Protein AF-A0A1H1M340-F1 (afdb_monomer_lite)

pLDDT: mean 83.05, std 17.05, range [38.97, 98.56]

Structure (mmCIF, N/CA/C/O backbone):
data_AF-A0A1H1M340-F1
#
_entry.id   AF-A0A1H1M340-F1
#
loop_
_atom_site.group_PDB
_atom_site.id
_atom_site.type_symbol
_atom_site.label_atom_id
_atom_site.label_alt_id
_atom_site.label_comp_id
_atom_site.label_asym_id
_atom_site.label_entity_id
_atom_site.label_seq_id
_atom_site.pdbx_PDB_ins_code
_atom_site.Cartn_x
_atom_site.Cartn_y
_atom_site.Cartn_z
_atom_site.occupancy
_atom_site.B_iso_or_equiv
_atom_site.auth_seq_id
_atom_site.auth_comp_id
_atom_site.auth_asym_id
_atom_site.auth_atom_id
_atom_site.pdbx_PDB_model_num
ATOM 1 N N . MET A 1 1 ? 19.428 -24.714 -10.024 1.00 66.06 1 MET A N 1
ATOM 2 C CA . MET A 1 1 ? 18.356 -23.937 -9.367 1.00 66.06 1 MET A CA 1
ATOM 3 C C . MET A 1 1 ? 17.793 -22.990 -10.412 1.00 66.06 1 MET A C 1
ATOM 5 O O . MET A 1 1 ? 18.520 -22.112 -10.850 1.00 66.06 1 MET A O 1
ATOM 9 N N . LEU A 1 2 ? 16.583 -23.241 -10.912 1.00 66.50 2 LEU A N 1
ATOM 10 C CA . LEU A 1 2 ? 15.949 -22.388 -11.923 1.00 66.50 2 LEU A CA 1
ATOM 11 C C . LEU A 1 2 ? 15.341 -21.182 -11.193 1.00 66.50 2 LEU A C 1
ATOM 13 O O . LEU A 1 2 ? 14.392 -21.359 -10.433 1.00 66.50 2 LEU A O 1
ATOM 17 N N . HIS A 1 3 ? 15.919 -19.990 -11.364 1.00 76.56 3 HIS A N 1
ATOM 18 C CA . HIS A 1 3 ? 15.272 -18.746 -10.938 1.00 76.56 3 HIS A CA 1
ATOM 19 C C . HIS A 1 3 ? 14.002 -18.569 -11.771 1.00 76.56 3 HIS A C 1
ATOM 21 O O . HIS A 1 3 ? 14.055 -18.660 -12.998 1.00 76.56 3 HIS A O 1
ATOM 27 N N . ASN A 1 4 ? 12.864 -18.373 -11.107 1.00 82.62 4 ASN A N 1
ATOM 28 C CA . ASN A 1 4 ? 11.592 -18.131 -11.773 1.00 82.62 4 ASN A CA 1
ATOM 29 C C . ASN A 1 4 ? 11.308 -16.619 -11.737 1.00 82.62 4 ASN A C 1
ATOM 31 O O . ASN A 1 4 ? 10.812 -16.130 -10.719 1.00 82.62 4 ASN A O 1
ATOM 35 N N . PRO A 1 5 ? 11.623 -15.872 -12.812 1.00 81.88 5 PRO A N 1
ATOM 36 C CA . PRO A 1 5 ? 11.568 -14.406 -12.818 1.00 81.88 5 PRO A CA 1
ATOM 37 C C . PRO A 1 5 ? 10.155 -13.864 -12.566 1.00 81.88 5 PRO A C 1
ATOM 39 O O . PRO A 1 5 ? 9.980 -12.745 -12.092 1.00 81.88 5 PRO A O 1
ATOM 42 N N . SER A 1 6 ? 9.121 -14.669 -12.822 1.00 85.81 6 SER A N 1
ATOM 43 C CA . SER A 1 6 ? 7.737 -14.294 -12.536 1.00 85.81 6 SER A CA 1
ATOM 44 C C . SER A 1 6 ? 7.445 -14.173 -11.037 1.00 85.81 6 SER A C 1
ATOM 46 O O . SER A 1 6 ? 6.620 -13.350 -10.655 1.00 85.81 6 SER A O 1
ATOM 48 N N . ILE A 1 7 ? 8.108 -14.963 -10.184 1.00 88.12 7 ILE A N 1
ATOM 49 C CA . ILE A 1 7 ? 7.887 -14.926 -8.727 1.00 88.12 7 ILE A CA 1
ATOM 50 C C . ILE A 1 7 ? 8.524 -13.667 -8.127 1.00 88.12 7 ILE A C 1
ATOM 52 O O . ILE A 1 7 ? 7.926 -13.014 -7.273 1.00 88.12 7 ILE A O 1
ATOM 56 N N . GLU A 1 8 ? 9.710 -13.295 -8.603 1.00 88.50 8 GLU A N 1
ATOM 57 C CA . GLU A 1 8 ? 10.427 -12.104 -8.136 1.00 88.50 8 GLU A CA 1
ATOM 58 C C . GLU A 1 8 ? 9.687 -10.822 -8.512 1.00 88.50 8 GLU A C 1
ATOM 60 O O . GLU A 1 8 ? 9.469 -9.965 -7.653 1.00 88.50 8 GLU A O 1
ATOM 65 N N . LEU A 1 9 ? 9.189 -10.745 -9.751 1.00 90.19 9 LEU A N 1
ATOM 66 C CA . LEU A 1 9 ? 8.363 -9.631 -10.206 1.00 90.19 9 LEU A CA 1
ATOM 67 C C . LEU A 1 9 ? 7.084 -9.489 -9.367 1.00 90.19 9 LEU A C 1
ATOM 69 O O . LEU A 1 9 ? 6.735 -8.384 -8.957 1.00 90.19 9 LEU A O 1
ATOM 73 N N . GLN A 1 10 ? 6.402 -10.602 -9.067 1.00 90.69 10 GLN A N 1
ATOM 74 C CA . GLN A 1 10 ? 5.200 -10.595 -8.222 1.00 90.69 10 GLN A CA 1
ATOM 75 C C . GLN A 1 10 ? 5.503 -10.135 -6.794 1.00 90.69 10 GLN A C 1
ATOM 77 O O . GLN A 1 10 ? 4.755 -9.336 -6.232 1.00 90.69 10 GLN A O 1
ATOM 82 N N . SER A 1 11 ? 6.606 -10.606 -6.208 1.00 91.75 11 SER A N 1
ATOM 83 C CA . SER A 1 11 ? 7.030 -10.195 -4.867 1.00 91.75 11 SER A CA 1
ATOM 84 C C . SER A 1 11 ? 7.357 -8.701 -4.812 1.00 91.75 11 SER A C 1
ATOM 86 O O . SER A 1 11 ? 6.936 -8.008 -3.883 1.00 91.75 11 SER A O 1
ATOM 88 N N . ALA A 1 12 ? 8.063 -8.187 -5.821 1.00 91.69 12 ALA A N 1
ATOM 89 C CA . ALA A 1 12 ? 8.417 -6.776 -5.910 1.00 91.69 12 ALA A CA 1
ATOM 90 C C . ALA A 1 12 ? 7.179 -5.888 -6.139 1.00 91.69 12 ALA A C 1
ATOM 92 O O . ALA A 1 12 ? 6.996 -4.894 -5.434 1.00 91.69 12 ALA A O 1
ATOM 93 N N . ALA A 1 13 ? 6.261 -6.294 -7.023 1.00 92.38 13 ALA A N 1
ATOM 94 C CA . ALA A 1 13 ? 4.977 -5.616 -7.219 1.00 92.38 13 ALA A CA 1
ATOM 95 C C . ALA A 1 13 ? 4.122 -5.609 -5.937 1.00 92.38 13 ALA A C 1
ATOM 97 O O . ALA A 1 13 ? 3.514 -4.595 -5.591 1.00 92.38 13 ALA A O 1
ATOM 98 N N . ALA A 1 14 ? 4.133 -6.704 -5.168 1.00 94.56 14 ALA A N 1
ATOM 99 C CA . ALA A 1 14 ? 3.484 -6.765 -3.859 1.00 94.56 14 ALA A CA 1
ATOM 100 C C . ALA A 1 14 ? 4.156 -5.855 -2.812 1.00 94.56 14 ALA A C 1
ATOM 102 O O . ALA A 1 14 ? 3.507 -5.445 -1.847 1.00 94.56 14 ALA A O 1
ATOM 103 N N . GLY A 1 15 ? 5.447 -5.550 -2.964 1.00 96.06 15 GLY A N 1
ATOM 104 C CA . GLY A 1 15 ? 6.145 -4.530 -2.181 1.00 96.06 15 GLY A CA 1
ATOM 105 C C . GLY A 1 15 ? 5.607 -3.132 -2.481 1.00 96.06 15 GLY A C 1
ATOM 106 O O . GLY A 1 15 ? 5.159 -2.441 -1.569 1.00 96.06 15 GLY A O 1
ATOM 107 N N . VAL A 1 16 ? 5.537 -2.763 -3.763 1.00 97.50 16 VAL A N 1
ATOM 108 C CA . VAL A 1 16 ? 4.968 -1.476 -4.206 1.00 97.50 16 VAL A CA 1
ATOM 109 C C . VAL A 1 16 ? 3.519 -1.320 -3.735 1.00 97.50 16 VAL A C 1
ATOM 111 O O . VAL A 1 16 ? 3.165 -0.293 -3.160 1.00 97.50 16 VAL A O 1
ATOM 114 N N . ALA A 1 17 ? 2.691 -2.357 -3.888 1.00 96.88 17 ALA A N 1
ATOM 115 C CA . ALA A 1 17 ? 1.299 -2.339 -3.435 1.00 96.88 17 ALA A CA 1
ATOM 116 C C . ALA A 1 17 ? 1.161 -2.087 -1.922 1.00 96.88 17 ALA A C 1
ATOM 118 O O . ALA A 1 17 ? 0.249 -1.382 -1.491 1.00 96.88 17 ALA A O 1
ATOM 119 N N . ARG A 1 18 ? 2.078 -2.630 -1.107 1.00 97.69 18 ARG A N 1
ATOM 120 C CA . ARG A 1 18 ? 2.104 -2.386 0.343 1.00 97.69 18 ARG A CA 1
ATOM 121 C C . ARG A 1 18 ? 2.402 -0.926 0.670 1.00 97.69 18 ARG A C 1
ATOM 123 O O . ARG A 1 18 ? 1.698 -0.356 1.500 1.00 97.69 18 ARG A O 1
ATOM 130 N N . VAL A 1 19 ? 3.381 -0.321 -0.003 1.00 98.19 19 VAL A N 1
ATOM 131 C CA . VAL A 1 19 ? 3.715 1.099 0.189 1.00 98.19 19 VAL A CA 1
ATOM 132 C C . VAL A 1 19 ? 2.548 1.988 -0.249 1.00 98.19 19 VAL A C 1
ATOM 134 O O . VAL A 1 19 ? 2.130 2.859 0.509 1.00 98.19 19 VAL A O 1
ATOM 137 N N . VAL A 1 20 ? 1.943 1.717 -1.412 1.00 98.50 20 VAL A N 1
ATOM 138 C CA . VAL A 1 20 ? 0.750 2.438 -1.898 1.00 98.50 20 VAL A CA 1
ATOM 139 C C . VAL A 1 20 ? -0.383 2.386 -0.872 1.00 98.50 20 VAL A C 1
ATOM 141 O O . VAL A 1 20 ? -0.940 3.426 -0.519 1.00 98.50 20 VAL A O 1
ATOM 144 N N . ARG A 1 21 ? -0.688 1.202 -0.327 1.00 98.12 21 ARG A N 1
ATOM 145 C CA . ARG A 1 21 ? -1.684 1.058 0.742 1.00 98.12 21 ARG A CA 1
ATOM 146 C C . ARG A 1 21 ? -1.347 1.905 1.966 1.00 98.12 21 ARG A C 1
ATOM 148 O O . ARG A 1 21 ? -2.237 2.553 2.508 1.00 98.12 21 ARG A O 1
ATOM 155 N N . GLN A 1 22 ? -0.100 1.873 2.431 1.00 98.31 22 GLN A N 1
ATOM 156 C CA . GLN A 1 22 ? 0.317 2.630 3.611 1.00 98.31 22 GLN A CA 1
ATOM 157 C C . GLN A 1 22 ? 0.172 4.140 3.390 1.00 98.31 22 GLN A C 1
ATOM 159 O O . GLN A 1 22 ? -0.330 4.831 4.271 1.00 98.31 22 GLN A O 1
ATOM 164 N N . ILE A 1 23 ? 0.521 4.638 2.200 1.00 98.56 23 ILE A N 1
ATOM 165 C CA . ILE A 1 23 ? 0.292 6.037 1.812 1.00 98.56 23 ILE A CA 1
ATOM 166 C C . ILE A 1 23 ? -1.205 6.370 1.875 1.00 98.56 23 ILE A C 1
ATOM 168 O O . ILE A 1 23 ? -1.577 7.381 2.467 1.00 98.56 23 ILE A O 1
ATOM 172 N N . CYS A 1 24 ? -2.069 5.520 1.308 1.00 98.50 24 CYS A N 1
ATOM 173 C CA . CYS A 1 24 ? -3.521 5.733 1.330 1.00 98.50 24 CYS A CA 1
ATOM 174 C C . CYS A 1 24 ? -4.070 5.751 2.765 1.00 98.50 24 CYS A C 1
ATOM 176 O O . CYS A 1 24 ? -4.855 6.626 3.110 1.00 98.50 24 CYS A O 1
ATOM 178 N N . LEU A 1 25 ? -3.607 4.839 3.626 1.00 98.00 25 LEU A N 1
ATOM 179 C CA . LEU A 1 25 ? -3.982 4.807 5.042 1.00 98.00 25 LEU A CA 1
ATOM 180 C C . LEU A 1 25 ? -3.576 6.084 5.788 1.00 98.00 25 LEU A C 1
ATOM 182 O O . LEU A 1 25 ? -4.386 6.623 6.535 1.00 98.00 25 LEU A O 1
ATOM 186 N N . LEU A 1 26 ? -2.353 6.581 5.583 1.00 98.31 26 LEU A N 1
ATOM 187 C CA . LEU A 1 26 ? -1.881 7.816 6.220 1.00 98.31 26 LEU A CA 1
ATOM 188 C C . LEU A 1 26 ? -2.702 9.031 5.775 1.00 98.31 26 LEU A C 1
ATOM 190 O O . LEU A 1 26 ? -3.073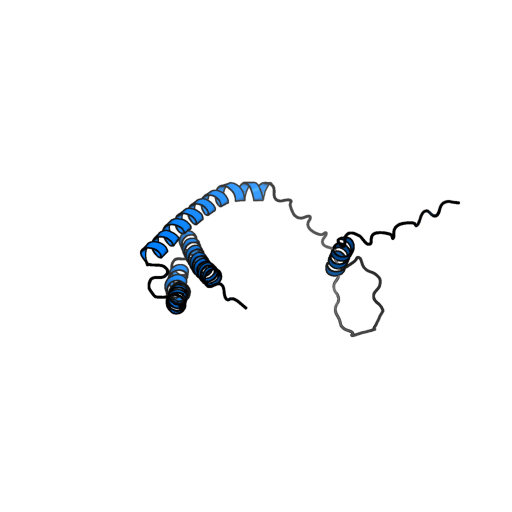 9.859 6.605 1.00 98.31 26 LEU A O 1
ATOM 194 N N . ARG A 1 27 ? -3.044 9.112 4.483 1.00 98.19 27 ARG A N 1
ATOM 195 C CA . ARG A 1 27 ? -3.915 10.171 3.952 1.00 98.19 27 ARG A CA 1
ATOM 196 C C . ARG A 1 27 ? -5.300 10.144 4.592 1.00 98.19 27 ARG A C 1
ATOM 198 O O . ARG A 1 27 ? -5.770 11.187 5.034 1.00 98.19 27 ARG A O 1
ATOM 205 N N . GLU A 1 28 ? -5.909 8.967 4.697 1.00 97.06 28 GLU A N 1
ATOM 206 C CA . GLU A 1 28 ? -7.224 8.789 5.331 1.00 97.06 28 GLU A CA 1
ATOM 207 C C . GLU A 1 28 ? -7.202 9.106 6.836 1.00 97.06 28 GLU A C 1
ATOM 209 O O . GLU A 1 28 ? -8.184 9.591 7.388 1.00 97.06 28 GLU A O 1
ATOM 214 N N . GLN A 1 29 ? -6.062 8.917 7.507 1.00 96.56 29 GLN A N 1
ATOM 215 C CA . GLN A 1 29 ? -5.854 9.326 8.904 1.00 96.56 29 GLN A CA 1
ATOM 216 C C . GLN A 1 29 ? -5.560 10.829 9.069 1.00 96.56 29 GLN A C 1
ATOM 218 O O . GLN A 1 29 ? -5.482 11.320 10.195 1.00 96.56 29 GLN A O 1
ATOM 223 N N . GLY A 1 30 ? -5.390 11.567 7.967 1.00 97.75 30 GLY A N 1
ATOM 224 C CA . GLY A 1 30 ? -5.039 12.987 7.962 1.00 97.75 30 GLY A CA 1
ATOM 225 C C . GLY A 1 30 ? -3.539 13.282 8.078 1.00 97.75 30 GLY A C 1
ATOM 226 O O . GLY A 1 30 ? -3.152 14.452 8.043 1.00 97.75 30 GLY A O 1
ATOM 227 N N . ASP A 1 31 ? -2.674 12.265 8.145 1.00 98.25 31 ASP A N 1
ATOM 228 C CA . ASP A 1 31 ? -1.215 12.428 8.194 1.00 98.25 31 ASP A CA 1
ATOM 229 C C . ASP A 1 31 ? -0.621 12.615 6.787 1.00 98.25 31 ASP A C 1
ATOM 231 O O . ASP A 1 31 ? 0.108 11.790 6.226 1.00 98.25 31 ASP A O 1
ATOM 235 N N . THR A 1 32 ? -0.988 13.742 6.177 1.00 97.75 32 THR A N 1
ATOM 236 C CA . THR A 1 32 ? -0.525 14.129 4.837 1.00 97.75 32 THR A CA 1
ATOM 237 C C . THR A 1 32 ? 0.999 14.324 4.757 1.00 97.75 32 THR A C 1
ATOM 239 O O . THR A 1 32 ? 1.580 13.899 3.754 1.00 97.75 32 THR A O 1
ATOM 242 N N . PRO A 1 33 ? 1.685 14.922 5.759 1.00 98.31 33 PRO A N 1
ATOM 243 C CA . PRO A 1 33 ? 3.140 15.075 5.725 1.00 98.31 33 PRO A CA 1
ATOM 244 C C . PRO A 1 33 ? 3.879 13.735 5.678 1.00 98.31 33 PRO A C 1
ATOM 246 O O . PRO A 1 33 ? 4.772 13.564 4.846 1.00 98.31 33 PRO A O 1
ATOM 249 N N . GLN A 1 34 ? 3.490 12.767 6.516 1.00 98.19 34 GLN A N 1
ATOM 250 C CA . GLN A 1 34 ? 4.125 11.451 6.506 1.00 98.19 34 GLN A CA 1
ATOM 251 C C . GLN A 1 34 ? 3.812 10.690 5.212 1.00 98.19 34 GLN A C 1
ATOM 253 O O . GLN A 1 34 ? 4.696 10.044 4.648 1.00 98.19 34 GLN A O 1
ATOM 258 N N . ALA A 1 35 ? 2.584 10.804 4.694 1.00 98.31 35 ALA A N 1
ATOM 259 C CA . ALA A 1 35 ? 2.212 10.214 3.410 1.00 98.31 35 ALA A CA 1
ATOM 260 C C . ALA A 1 35 ? 3.063 10.757 2.248 1.00 98.31 35 ALA A C 1
ATOM 262 O O . ALA A 1 35 ? 3.506 9.984 1.398 1.00 98.31 35 ALA A O 1
ATOM 263 N N . ALA A 1 36 ? 3.315 12.071 2.220 1.00 98.12 36 ALA A N 1
ATOM 264 C CA . ALA A 1 36 ? 4.172 12.703 1.220 1.00 98.12 36 ALA A CA 1
ATOM 265 C C . ALA A 1 36 ? 5.620 12.209 1.334 1.00 98.12 36 ALA A C 1
ATOM 267 O O . ALA A 1 36 ? 6.199 11.784 0.337 1.00 98.12 36 ALA A O 1
ATOM 268 N N . GLN A 1 37 ? 6.167 12.155 2.553 1.00 98.25 37 GLN A N 1
ATOM 269 C CA . GLN A 1 37 ? 7.511 11.627 2.789 1.00 98.25 37 GLN A CA 1
ATOM 270 C C . GLN A 1 37 ? 7.650 10.172 2.314 1.00 98.25 37 GLN A C 1
ATOM 272 O O . GLN A 1 37 ? 8.649 9.815 1.689 1.00 98.25 37 GLN A O 1
ATOM 277 N N . LEU A 1 38 ? 6.656 9.330 2.597 1.00 98.12 38 LEU A N 1
ATOM 278 C CA . LEU A 1 38 ? 6.650 7.926 2.193 1.00 98.12 38 LEU A CA 1
ATOM 279 C C . LEU A 1 38 ?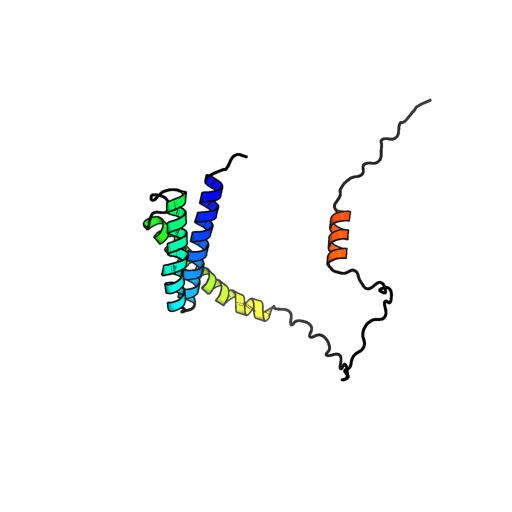 6.573 7.771 0.665 1.00 98.12 38 LEU A C 1
ATOM 281 O O . LEU A 1 38 ? 7.224 6.904 0.084 1.00 98.12 38 LEU A O 1
ATOM 285 N N . GLN A 1 39 ? 5.803 8.639 0.008 1.00 98.00 39 GLN A N 1
ATOM 286 C CA . GLN A 1 39 ? 5.680 8.669 -1.445 1.00 98.00 39 GLN A CA 1
ATOM 287 C C . GLN A 1 39 ? 6.969 9.135 -2.135 1.00 98.00 39 GLN A C 1
ATOM 289 O O . GLN A 1 39 ? 7.370 8.552 -3.140 1.00 98.00 39 GLN A O 1
ATOM 294 N N . GLU A 1 40 ? 7.609 10.183 -1.619 1.00 97.88 40 GLU A N 1
ATOM 295 C CA . GLU A 1 40 ? 8.819 10.766 -2.211 1.00 97.88 40 GLU A CA 1
ATOM 296 C C . GLU A 1 40 ? 10.054 9.880 -2.039 1.00 97.88 40 GLU A C 1
ATOM 298 O O . GLU A 1 40 ? 10.921 9.881 -2.909 1.00 97.88 40 GLU A O 1
ATOM 303 N N . ASN A 1 41 ? 10.125 9.119 -0.943 1.00 97.62 41 ASN A N 1
ATOM 304 C CA . ASN A 1 41 ? 11.269 8.265 -0.636 1.00 97.62 41 ASN A CA 1
ATOM 305 C C . ASN A 1 41 ? 10.970 6.801 -0.979 1.00 97.62 41 ASN A C 1
ATOM 307 O O . ASN A 1 41 ? 11.356 6.315 -2.038 1.00 97.62 41 ASN A O 1
ATOM 311 N N . GLU A 1 42 ? 10.229 6.101 -0.118 1.00 97.69 42 GLU A N 1
ATOM 312 C CA . GLU A 1 42 ? 10.100 4.641 -0.190 1.00 97.69 42 GLU A CA 1
ATOM 313 C C . GLU A 1 42 ? 9.394 4.161 -1.461 1.00 97.69 42 GLU A C 1
ATOM 315 O O . GLU A 1 42 ? 9.824 3.182 -2.072 1.00 97.69 42 GLU A O 1
ATOM 320 N N . LEU A 1 43 ? 8.330 4.846 -1.898 1.00 98.12 43 LEU A N 1
ATOM 321 C CA . LEU A 1 43 ? 7.654 4.464 -3.139 1.00 98.12 43 LEU A CA 1
ATOM 322 C C . LEU A 1 43 ? 8.531 4.740 -4.362 1.00 98.12 43 LEU A C 1
ATOM 324 O O . LEU A 1 43 ? 8.613 3.895 -5.255 1.00 98.12 43 LEU A O 1
ATOM 328 N N . ALA A 1 44 ? 9.176 5.908 -4.408 1.00 97.44 44 ALA A N 1
ATOM 329 C CA . ALA A 1 44 ? 10.068 6.271 -5.502 1.00 97.44 44 ALA A CA 1
ATOM 330 C C . ALA A 1 44 ? 11.237 5.280 -5.616 1.00 97.44 44 ALA A C 1
ATOM 332 O O . ALA A 1 44 ? 11.544 4.819 -6.717 1.00 97.44 44 ALA A O 1
ATOM 333 N N . ASP A 1 45 ? 11.827 4.896 -4.483 1.00 97.62 45 ASP A N 1
ATOM 334 C CA . ASP A 1 45 ? 12.885 3.893 -4.402 1.00 97.62 45 ASP A CA 1
ATOM 335 C C . ASP A 1 45 ? 12.385 2.514 -4.860 1.00 97.62 45 ASP A C 1
ATOM 337 O O . ASP A 1 45 ? 12.988 1.914 -5.748 1.00 97.62 45 ASP A O 1
ATOM 341 N N . ALA A 1 46 ? 11.239 2.042 -4.358 1.00 97.56 46 ALA A N 1
ATOM 342 C CA . ALA A 1 46 ? 10.686 0.740 -4.735 1.00 97.56 46 ALA A CA 1
ATOM 343 C C . ALA A 1 46 ? 10.347 0.645 -6.235 1.00 97.56 46 ALA A C 1
ATOM 345 O O . ALA A 1 46 ? 10.629 -0.370 -6.877 1.00 97.56 46 ALA A O 1
ATOM 346 N N . VAL A 1 47 ? 9.764 1.698 -6.819 1.00 97.75 47 VAL A N 1
ATOM 347 C CA . VAL A 1 47 ? 9.450 1.753 -8.258 1.00 97.75 47 VAL A CA 1
ATOM 348 C C . VAL A 1 47 ? 10.727 1.833 -9.092 1.00 97.75 47 VAL A C 1
ATOM 350 O O . VAL A 1 47 ? 10.834 1.153 -10.117 1.00 97.75 47 VAL A O 1
ATOM 353 N N . ARG A 1 48 ? 11.712 2.633 -8.663 1.00 96.94 48 ARG A N 1
ATOM 354 C CA . ARG A 1 48 ? 13.021 2.706 -9.323 1.00 96.94 48 ARG A CA 1
ATOM 355 C C . ARG A 1 48 ? 13.685 1.335 -9.340 1.00 96.94 48 ARG A C 1
ATOM 357 O O . ARG A 1 48 ? 14.099 0.887 -10.405 1.00 96.94 48 ARG A O 1
ATOM 364 N N . ASP A 1 49 ? 13.757 0.665 -8.199 1.00 95.88 49 ASP A N 1
ATOM 365 C CA . ASP A 1 49 ? 14.438 -0.620 -8.061 1.00 95.88 49 ASP A CA 1
ATOM 366 C C . ASP A 1 49 ? 13.734 -1.712 -8.884 1.00 95.88 49 ASP A C 1
ATOM 368 O O . ASP A 1 49 ? 14.388 -2.492 -9.581 1.00 95.88 49 ASP A O 1
ATOM 372 N N . LEU A 1 50 ? 12.395 -1.704 -8.914 1.00 96.44 50 LEU A N 1
ATOM 373 C CA . LEU A 1 50 ? 11.596 -2.578 -9.776 1.00 96.44 50 LEU A CA 1
ATOM 374 C C . LEU A 1 50 ? 11.937 -2.383 -11.262 1.00 96.44 50 LEU A C 1
ATOM 376 O O . LEU A 1 50 ? 12.167 -3.365 -11.976 1.00 96.44 50 LEU A O 1
ATOM 380 N N . ARG A 1 51 ? 11.993 -1.123 -11.716 1.00 96.31 51 ARG A N 1
ATOM 381 C CA . ARG A 1 51 ? 12.313 -0.754 -13.104 1.00 96.31 51 ARG A CA 1
ATOM 382 C C . ARG A 1 51 ? 13.767 -1.053 -13.466 1.00 96.31 51 ARG A C 1
ATOM 384 O O . ARG A 1 51 ? 14.035 -1.441 -14.600 1.00 96.31 51 ARG A O 1
ATOM 391 N N . LEU A 1 52 ? 14.702 -0.913 -12.526 1.00 95.94 52 LEU A N 1
ATOM 392 C CA . LEU A 1 52 ? 16.102 -1.301 -12.723 1.00 95.94 52 LEU A CA 1
ATOM 393 C C . LEU A 1 52 ? 16.249 -2.818 -12.890 1.00 95.94 52 LEU A C 1
ATOM 395 O O . LEU A 1 52 ? 17.008 -3.260 -13.749 1.00 95.94 52 LEU A O 1
ATOM 399 N N . ALA A 1 53 ? 15.512 -3.607 -12.107 1.00 95.06 53 ALA A N 1
ATOM 400 C CA . ALA A 1 53 ? 15.604 -5.064 -12.137 1.00 95.06 53 ALA A CA 1
ATOM 401 C C . ALA A 1 53 ? 14.896 -5.701 -13.348 1.00 95.06 53 ALA A C 1
ATOM 403 O O . ALA A 1 53 ? 15.397 -6.675 -13.905 1.00 95.06 53 ALA A O 1
ATOM 404 N N . HIS A 1 54 ? 13.749 -5.158 -13.773 1.00 94.62 54 HIS A N 1
ATOM 405 C CA . HIS A 1 54 ? 12.879 -5.808 -14.767 1.00 94.62 54 HIS A CA 1
ATOM 406 C C . HIS A 1 54 ? 12.641 -4.978 -16.041 1.00 94.62 54 HIS A C 1
ATOM 408 O O . HIS A 1 54 ? 12.003 -5.455 -16.980 1.00 94.62 54 HIS A O 1
ATOM 414 N N . GLY A 1 55 ? 13.175 -3.756 -16.101 1.00 94.88 55 GLY A N 1
ATOM 415 C CA . GLY A 1 55 ? 13.090 -2.848 -17.243 1.00 94.88 55 GLY A CA 1
ATOM 416 C C . GLY A 1 55 ? 12.123 -1.672 -17.032 1.00 94.88 55 GLY A C 1
ATOM 417 O O . GLY A 1 55 ? 11.184 -1.753 -16.242 1.00 94.88 55 GLY A O 1
ATOM 418 N N . PRO A 1 56 ? 12.304 -0.563 -17.775 1.00 93.12 56 PRO A N 1
ATOM 419 C CA . PRO A 1 56 ? 11.558 0.681 -17.560 1.00 93.12 56 PRO A CA 1
ATOM 420 C C . PRO A 1 56 ? 10.074 0.595 -17.939 1.00 93.12 56 PRO A C 1
ATOM 422 O O . PRO A 1 56 ? 9.285 1.421 -17.496 1.00 93.12 56 PRO A O 1
ATOM 425 N N . ALA A 1 57 ? 9.695 -0.388 -18.761 1.00 93.69 57 ALA A N 1
ATOM 426 C CA . ALA A 1 57 ? 8.305 -0.633 -19.141 1.00 93.69 57 ALA A CA 1
ATOM 427 C C . ALA A 1 57 ? 7.499 -1.341 -18.038 1.00 93.69 57 ALA A C 1
ATOM 429 O O . ALA A 1 57 ? 6.279 -1.443 -18.146 1.00 93.69 57 ALA A O 1
ATOM 430 N N . VAL A 1 58 ? 8.168 -1.849 -16.997 1.00 93.94 58 VAL A N 1
ATOM 431 C CA . VAL A 1 58 ? 7.508 -2.494 -15.864 1.00 93.94 58 VAL A CA 1
ATOM 432 C C . VAL A 1 58 ? 6.873 -1.433 -14.977 1.00 93.94 58 VAL A C 1
ATOM 434 O O . VAL A 1 58 ? 7.533 -0.478 -14.563 1.00 93.94 58 VAL A O 1
ATOM 437 N N . LEU A 1 59 ? 5.587 -1.639 -14.685 1.00 95.25 59 LEU A N 1
ATOM 438 C CA . LEU A 1 59 ? 4.746 -0.743 -13.901 1.00 95.25 59 LEU A CA 1
ATOM 439 C C . LEU A 1 59 ? 4.730 0.688 -14.481 1.00 95.25 59 LEU A C 1
ATOM 441 O O . LEU A 1 59 ? 5.374 1.597 -13.938 1.00 95.25 59 LEU A O 1
ATOM 445 N N . PRO A 1 60 ? 4.034 0.910 -15.612 1.00 95.81 60 PRO A N 1
ATOM 446 C CA . PRO A 1 60 ? 3.820 2.249 -16.143 1.00 95.81 60 PRO A CA 1
ATOM 447 C C . PRO A 1 60 ? 3.056 3.118 -15.140 1.00 95.81 60 PRO A C 1
ATOM 449 O O . PRO A 1 60 ? 2.294 2.625 -14.308 1.00 95.81 60 PRO A O 1
ATOM 452 N N . ASP A 1 61 ? 3.218 4.435 -15.253 1.00 95.69 61 ASP A N 1
ATOM 453 C CA . ASP A 1 61 ? 2.615 5.386 -14.311 1.00 95.69 61 ASP A CA 1
ATOM 454 C C . ASP A 1 61 ? 1.080 5.276 -14.265 1.00 95.69 61 ASP A C 1
ATOM 456 O O . ASP A 1 61 ? 0.479 5.482 -13.215 1.00 95.69 61 ASP A O 1
ATOM 460 N N . THR A 1 62 ? 0.438 4.883 -15.370 1.00 97.19 62 THR A N 1
ATOM 461 C CA . THR A 1 62 ? -1.008 4.614 -15.431 1.00 97.19 62 THR A CA 1
ATOM 462 C C . THR A 1 62 ? -1.426 3.421 -14.571 1.00 97.19 62 THR A C 1
ATOM 464 O O . THR A 1 62 ? -2.482 3.458 -13.943 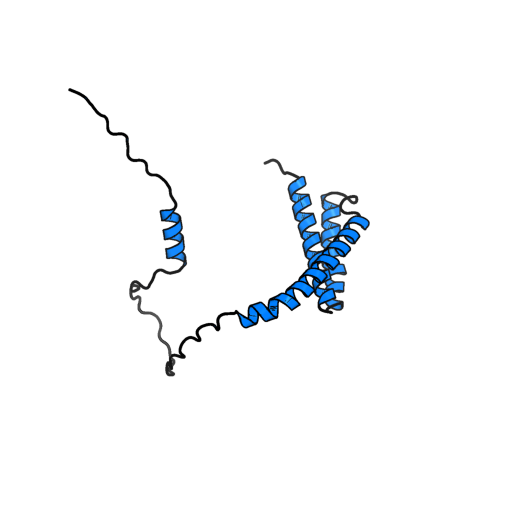1.00 97.19 62 THR A O 1
ATOM 467 N N . GLU A 1 63 ? -0.606 2.370 -14.510 1.00 96.50 63 GLU A N 1
ATOM 468 C CA . GLU A 1 63 ? -0.853 1.206 -13.656 1.00 96.50 63 GLU A CA 1
ATOM 469 C C . GLU A 1 63 ? -0.615 1.560 -12.185 1.00 96.50 63 GLU A C 1
ATOM 471 O O . GLU A 1 63 ? -1.437 1.225 -11.336 1.00 96.50 63 GLU A O 1
ATOM 476 N N . LEU A 1 64 ? 0.436 2.333 -11.887 1.00 97.25 64 LEU A N 1
ATOM 477 C CA . LEU A 1 64 ? 0.670 2.854 -10.538 1.00 97.25 64 LEU A CA 1
ATOM 478 C C . LEU A 1 64 ? -0.493 3.746 -10.063 1.00 97.25 64 LEU A C 1
ATOM 480 O O . LEU A 1 64 ? -0.960 3.600 -8.935 1.00 97.25 64 LEU A O 1
ATOM 484 N N . GLN A 1 65 ? -1.015 4.628 -10.921 1.00 98.00 65 GLN A N 1
ATOM 485 C CA . GLN A 1 65 ? -2.208 5.434 -10.628 1.00 98.00 65 GLN A CA 1
ATOM 486 C C . GLN A 1 65 ? -3.451 4.566 -10.392 1.00 98.00 65 GLN A C 1
ATOM 488 O O . GLN A 1 65 ? -4.221 4.833 -9.470 1.00 98.00 65 GLN A O 1
ATOM 493 N N . ALA A 1 66 ? -3.639 3.507 -11.184 1.00 97.88 66 ALA A N 1
ATOM 494 C CA . ALA A 1 66 ? -4.733 2.562 -10.980 1.00 97.88 66 ALA A CA 1
ATOM 495 C C . ALA A 1 66 ? -4.609 1.820 -9.637 1.00 97.88 66 ALA A C 1
ATOM 497 O O . ALA A 1 66 ? -5.617 1.620 -8.958 1.00 97.88 66 ALA A O 1
ATOM 498 N N . MET A 1 67 ? -3.387 1.462 -9.219 1.00 97.69 67 MET A N 1
ATOM 499 C CA . MET A 1 67 ? -3.131 0.886 -7.894 1.00 97.69 67 MET A CA 1
ATOM 500 C C . MET A 1 67 ? -3.520 1.850 -6.772 1.00 97.69 67 MET A C 1
ATOM 502 O O . MET A 1 67 ? -4.167 1.422 -5.817 1.00 97.69 67 MET A O 1
ATOM 506 N N . PHE A 1 68 ? -3.177 3.137 -6.895 1.00 98.44 68 PHE A N 1
ATOM 507 C CA . PHE A 1 68 ? -3.609 4.162 -5.941 1.00 98.44 68 PHE A CA 1
ATOM 508 C C . PHE A 1 68 ? -5.129 4.249 -5.861 1.00 98.44 68 PHE A C 1
ATOM 510 O O . PHE A 1 68 ? -5.677 4.077 -4.781 1.00 98.44 68 PHE A O 1
ATOM 517 N N . ALA A 1 69 ? -5.821 4.415 -6.989 1.00 98.38 69 ALA A N 1
ATOM 518 C CA . ALA A 1 69 ? -7.281 4.519 -6.999 1.00 98.38 69 ALA A CA 1
ATOM 519 C C . ALA A 1 69 ? -7.964 3.278 -6.388 1.00 98.38 69 ALA A C 1
ATOM 521 O O . ALA A 1 69 ? -8.966 3.387 -5.676 1.00 98.38 69 ALA A O 1
ATOM 522 N N . ALA A 1 70 ? -7.419 2.086 -6.649 1.00 98.06 70 ALA A N 1
ATOM 523 C CA . ALA A 1 70 ? -7.922 0.845 -6.076 1.00 98.06 70 ALA A CA 1
ATOM 524 C C . ALA A 1 70 ? -7.696 0.769 -4.557 1.00 98.06 70 ALA A C 1
ATOM 526 O O . ALA A 1 70 ? -8.614 0.391 -3.829 1.00 98.06 70 ALA A O 1
ATOM 527 N N . GLU A 1 71 ? -6.504 1.111 -4.060 1.00 98.00 71 GLU A N 1
ATOM 528 C CA . GLU A 1 71 ? -6.235 1.095 -2.618 1.00 98.00 71 GLU A CA 1
ATOM 529 C C . GLU A 1 71 ? -6.949 2.230 -1.877 1.00 98.00 71 GLU A C 1
ATOM 531 O O . GLU A 1 71 ? -7.478 1.964 -0.806 1.00 98.00 71 GLU A O 1
ATOM 536 N N . GLU A 1 72 ? -7.070 3.434 -2.440 1.00 97.81 72 GLU A N 1
ATOM 537 C CA . GLU A 1 72 ? -7.869 4.528 -1.863 1.00 97.81 72 GLU A CA 1
ATOM 538 C C . GLU A 1 72 ? -9.309 4.069 -1.617 1.00 97.81 72 GLU A C 1
ATOM 540 O O . GLU A 1 72 ? -9.821 4.164 -0.501 1.00 97.81 72 GLU A O 1
ATOM 545 N N . ARG A 1 73 ? -9.931 3.442 -2.623 1.00 98.06 73 ARG A N 1
ATOM 546 C CA . ARG A 1 73 ? -11.264 2.852 -2.474 1.00 98.06 73 ARG A CA 1
ATOM 547 C C . ARG A 1 73 ? -11.308 1.774 -1.387 1.00 98.06 73 ARG A C 1
ATOM 549 O O . ARG A 1 73 ? -12.226 1.770 -0.571 1.00 98.06 73 ARG A O 1
ATOM 556 N N . ARG A 1 74 ? -10.340 0.850 -1.367 1.00 97.56 74 ARG A N 1
ATOM 557 C CA . ARG A 1 74 ? -10.294 -0.239 -0.373 1.00 97.56 74 ARG A CA 1
ATOM 558 C C . ARG A 1 74 ? -10.109 0.283 1.046 1.00 97.56 74 ARG A C 1
ATOM 560 O O . ARG A 1 74 ? -10.692 -0.281 1.968 1.00 97.56 74 ARG A O 1
ATOM 567 N N . VAL A 1 75 ? -9.292 1.317 1.230 1.00 97.31 75 VAL A N 1
ATOM 568 C CA . VAL A 1 75 ? -9.085 1.939 2.537 1.00 97.31 75 VAL A CA 1
ATOM 569 C C . VAL A 1 75 ? -10.360 2.645 2.981 1.00 97.31 75 VAL A C 1
ATOM 571 O O . VAL A 1 75 ? -10.800 2.391 4.096 1.00 97.31 75 VAL A O 1
ATOM 574 N N . ALA A 1 76 ? -11.008 3.425 2.112 1.00 95.31 76 ALA A N 1
ATOM 575 C CA . ALA A 1 76 ? -12.281 4.069 2.435 1.00 95.31 76 ALA A CA 1
ATOM 576 C C . ALA A 1 76 ? -13.360 3.045 2.846 1.00 95.31 76 ALA A C 1
ATOM 578 O O . ALA A 1 76 ? -14.024 3.202 3.871 1.00 95.31 76 ALA A O 1
ATOM 579 N N . GLU A 1 77 ? -13.492 1.941 2.102 1.00 97.31 77 GLU A N 1
ATOM 580 C CA . GLU A 1 77 ? -14.399 0.837 2.450 1.00 97.31 77 GLU A CA 1
ATOM 581 C C . GLU A 1 77 ? -14.037 0.195 3.805 1.00 97.31 77 GLU A C 1
ATOM 583 O O . GLU A 1 77 ? -14.923 -0.097 4.611 1.00 97.31 77 GLU A O 1
ATOM 588 N N . ALA A 1 78 ? -12.744 0.000 4.088 1.00 96.94 78 ALA A N 1
ATOM 589 C CA . ALA A 1 78 ? -12.274 -0.557 5.354 1.00 96.94 78 ALA A CA 1
ATOM 590 C C . ALA A 1 78 ? -12.521 0.382 6.545 1.00 96.94 78 ALA A C 1
ATOM 592 O O . ALA A 1 78 ? -12.882 -0.098 7.620 1.00 96.94 78 ALA A O 1
ATOM 593 N N . VAL A 1 79 ? -12.372 1.698 6.358 1.00 95.69 79 VAL A N 1
ATOM 594 C CA . VAL A 1 79 ? -12.684 2.712 7.374 1.00 95.69 79 VAL A CA 1
ATOM 595 C C . VAL A 1 79 ? -14.167 2.644 7.726 1.00 95.69 79 VAL A C 1
ATOM 597 O O . VAL A 1 79 ? -14.492 2.415 8.890 1.00 95.69 79 VAL A O 1
ATOM 600 N N . ILE A 1 80 ? -15.058 2.693 6.731 1.00 96.31 80 ILE A N 1
ATOM 601 C CA . ILE A 1 80 ? -16.512 2.574 6.944 1.00 96.31 80 ILE A CA 1
ATOM 602 C C . ILE A 1 80 ? -16.847 1.272 7.682 1.00 96.31 80 ILE A C 1
ATOM 604 O O . ILE A 1 80 ? -17.600 1.269 8.656 1.00 96.31 80 ILE A O 1
ATOM 608 N N . LEU A 1 81 ? -16.271 0.145 7.251 1.00 97.00 81 LEU A N 1
ATOM 609 C CA . LEU A 1 81 ? -16.505 -1.138 7.908 1.00 97.00 81 LEU A CA 1
ATOM 610 C C . LEU A 1 81 ? -16.023 -1.121 9.366 1.00 97.00 81 LEU A C 1
ATOM 612 O O . LEU A 1 81 ? -16.702 -1.655 10.243 1.00 97.00 81 LEU A O 1
ATOM 616 N N . SER A 1 82 ? -14.876 -0.501 9.641 1.00 95.94 82 SER A N 1
ATOM 617 C CA . SER A 1 82 ? -14.339 -0.387 10.996 1.00 95.94 82 SER A CA 1
ATOM 618 C C . SER A 1 82 ? -15.249 0.440 11.905 1.00 95.94 82 SER A C 1
ATOM 620 O O . SER A 1 82 ? -15.512 0.018 13.028 1.00 95.94 82 SER A O 1
ATOM 622 N N . GLU A 1 83 ? -15.829 1.534 11.411 1.00 95.75 83 GLU A N 1
ATOM 623 C CA . GLU A 1 83 ? -16.777 2.358 12.170 1.00 95.75 83 GLU A CA 1
ATOM 624 C C . GLU A 1 83 ? -18.047 1.583 12.546 1.00 95.75 83 GLU A C 1
ATOM 626 O O . GLU A 1 83 ? -18.591 1.763 13.636 1.00 95.75 83 GLU A O 1
ATOM 631 N N . LEU A 1 84 ? -18.496 0.672 11.678 1.00 96.56 84 LEU A N 1
ATOM 632 C CA . LEU A 1 84 ? -19.658 -0.181 11.938 1.00 96.56 84 LEU A CA 1
ATOM 633 C C . LEU A 1 84 ? -19.339 -1.346 12.887 1.00 96.56 84 LEU A C 1
ATOM 635 O O . LEU A 1 84 ? -20.189 -1.745 13.688 1.00 96.56 84 LEU A O 1
ATOM 639 N N . LEU A 1 85 ? -18.134 -1.916 12.788 1.00 96.12 85 LEU A N 1
ATOM 640 C CA . LEU A 1 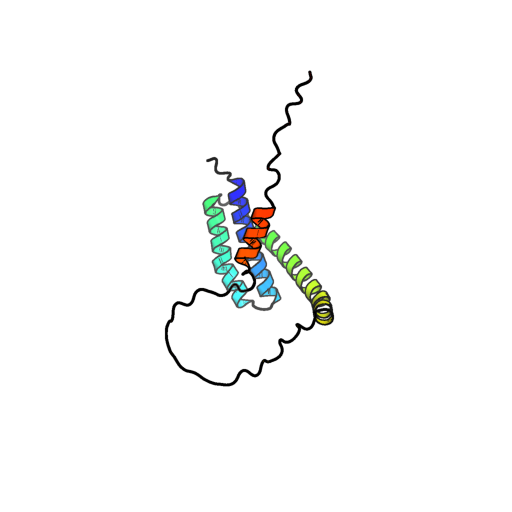85 ? -17.746 -3.111 13.539 1.00 96.12 85 LEU A CA 1
ATOM 641 C C . LEU A 1 85 ? -17.172 -2.802 14.922 1.00 96.12 85 LEU A C 1
ATOM 643 O O . LEU A 1 85 ? -17.460 -3.546 15.857 1.00 96.12 85 LEU A O 1
ATOM 647 N N . ILE A 1 86 ? -16.387 -1.734 15.081 1.00 94.94 86 ILE A N 1
ATOM 648 C CA . ILE A 1 86 ? -15.718 -1.403 16.349 1.00 94.94 86 ILE A CA 1
ATOM 649 C C . ILE A 1 86 ? -16.713 -1.312 17.516 1.00 94.94 86 ILE A C 1
ATOM 651 O O . ILE A 1 86 ? -16.465 -1.974 18.523 1.00 94.94 86 ILE A O 1
ATOM 655 N N . PRO A 1 87 ? -17.861 -0.610 17.418 1.00 93.44 87 PRO A N 1
ATOM 656 C CA . PRO A 1 87 ? -18.821 -0.552 18.520 1.00 93.44 87 PRO A CA 1
ATOM 657 C C . PRO A 1 87 ? -19.334 -1.939 18.921 1.00 93.44 87 PRO A C 1
ATOM 659 O O . PRO A 1 87 ? -19.374 -2.276 20.101 1.00 93.44 87 PRO A O 1
ATOM 662 N N . ARG A 1 88 ? -19.642 -2.788 17.932 1.00 93.31 88 ARG A N 1
ATOM 663 C CA . ARG A 1 88 ? -20.113 -4.163 18.158 1.00 93.31 88 ARG A CA 1
ATOM 664 C C . ARG A 1 88 ? -19.046 -5.040 18.790 1.00 93.31 88 ARG A C 1
ATOM 666 O O . ARG A 1 88 ? -19.359 -5.869 19.640 1.00 93.31 88 ARG A O 1
ATOM 673 N N . LEU A 1 89 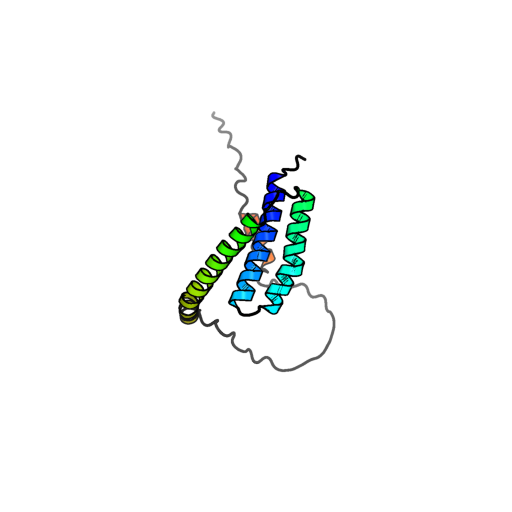? -17.796 -4.875 18.372 1.00 92.69 89 LEU A N 1
ATOM 674 C CA . LEU A 1 89 ? -16.674 -5.604 18.946 1.00 92.69 89 LEU A CA 1
ATOM 675 C C . LEU A 1 89 ? -16.428 -5.171 20.388 1.00 92.69 89 LEU A C 1
ATOM 677 O O . LEU A 1 89 ? -16.229 -6.035 21.226 1.00 92.69 89 LEU A O 1
ATOM 681 N N . VAL A 1 90 ? -16.514 -3.875 20.695 1.00 92.62 90 VAL A N 1
ATOM 682 C CA . VAL A 1 90 ? -16.356 -3.344 22.058 1.00 92.62 90 VAL A CA 1
ATOM 683 C C . VAL A 1 90 ? -17.484 -3.813 22.984 1.00 92.62 90 VAL A C 1
ATOM 685 O O . VAL A 1 90 ? -17.208 -4.200 24.115 1.00 92.62 90 VAL A O 1
ATOM 688 N N . GLU A 1 91 ? -18.734 -3.840 22.510 1.00 90.56 91 GLU A N 1
ATOM 689 C CA . GLU A 1 91 ? -19.891 -4.347 23.270 1.00 90.56 91 GLU A CA 1
ATOM 690 C C . GLU A 1 91 ? -19.758 -5.833 23.637 1.00 90.56 91 GLU A C 1
ATOM 692 O O . GLU A 1 91 ? -20.171 -6.246 24.719 1.00 90.56 91 GLU A O 1
ATOM 697 N N . ASN A 1 92 ? -19.192 -6.636 22.732 1.00 88.69 92 ASN A N 1
ATOM 698 C CA . ASN A 1 92 ? -19.082 -8.087 22.886 1.00 88.69 92 ASN A CA 1
ATOM 699 C C . ASN A 1 92 ? -17.690 -8.546 23.335 1.00 88.69 92 ASN A C 1
ATOM 701 O O . ASN A 1 92 ? -17.465 -9.751 23.473 1.00 88.69 92 ASN A O 1
ATOM 705 N N . TRP A 1 93 ? -16.751 -7.620 23.546 1.00 87.00 93 TRP A N 1
ATOM 706 C CA . TRP A 1 93 ? -15.417 -7.977 23.997 1.00 87.00 93 TRP A CA 1
ATOM 707 C C . TRP A 1 93 ? -15.524 -8.481 25.436 1.00 87.00 93 TRP A C 1
ATOM 709 O O . TRP A 1 93 ? -15.963 -7.725 26.310 1.00 87.00 93 TRP A O 1
ATOM 719 N N . PRO A 1 94 ? -15.155 -9.743 25.721 1.00 82.44 94 PRO A N 1
ATOM 720 C CA . PRO A 1 94 ? -15.174 -10.232 27.085 1.00 82.44 94 PRO A CA 1
ATOM 721 C C . PRO A 1 94 ? -14.259 -9.330 27.910 1.00 82.44 94 PRO A C 1
ATOM 723 O O . PRO A 1 94 ? -13.076 -9.181 27.598 1.00 82.44 94 PRO A O 1
ATOM 726 N N . ALA A 1 95 ? -14.818 -8.699 28.947 1.00 77.94 95 ALA A N 1
ATOM 727 C CA . ALA A 1 95 ? -14.015 -7.998 29.931 1.00 77.94 95 ALA A CA 1
ATOM 728 C C . ALA A 1 95 ? -13.003 -9.012 30.462 1.00 77.94 95 ALA A C 1
ATOM 730 O O . ALA A 1 95 ? -13.387 -10.013 31.072 1.00 77.94 95 ALA A O 1
ATOM 731 N N . GLU A 1 96 ? -11.729 -8.794 30.145 1.00 76.06 96 GLU A N 1
ATOM 732 C CA . GLU A 1 96 ? -10.663 -9.692 30.555 1.00 76.06 96 GLU A CA 1
ATOM 733 C C . GLU A 1 96 ? -10.795 -9.894 32.074 1.00 76.06 96 GLU A C 1
ATOM 735 O O . GLU A 1 96 ? -10.943 -8.900 32.802 1.00 76.06 96 GLU A O 1
ATOM 740 N N . PRO A 1 97 ? -10.831 -11.140 32.581 1.00 69.75 97 PRO A N 1
ATOM 741 C CA . PRO A 1 97 ? -10.921 -11.375 34.009 1.00 69.75 97 PRO A CA 1
ATOM 742 C C . PRO A 1 97 ? -9.687 -10.752 34.650 1.00 69.75 97 PRO A C 1
ATOM 744 O O . PRO A 1 97 ? -8.583 -11.286 34.567 1.00 69.75 97 PRO A O 1
ATOM 747 N N . ARG A 1 98 ? -9.883 -9.577 35.258 1.00 69.81 98 ARG A N 1
ATOM 748 C CA . ARG A 1 98 ? -8.846 -8.840 35.971 1.00 69.81 98 ARG A CA 1
ATOM 749 C C . ARG A 1 98 ? -8.179 -9.829 36.924 1.00 69.81 98 ARG A C 1
ATOM 751 O O . ARG A 1 98 ? -8.874 -10.312 37.826 1.00 69.81 98 ARG A O 1
ATOM 758 N N . PRO A 1 99 ? -6.882 -10.149 36.760 1.00 71.75 99 PRO A N 1
ATOM 759 C CA . PRO A 1 99 ? -6.230 -11.055 37.683 1.00 71.75 99 PRO A CA 1
ATOM 760 C C . PRO A 1 99 ? -6.401 -10.469 39.088 1.00 71.75 99 PRO A C 1
ATOM 762 O O . PRO A 1 99 ? -6.235 -9.249 39.260 1.00 71.75 99 PRO A O 1
ATOM 765 N N . PRO A 1 100 ? -6.802 -11.280 40.085 1.00 68.19 100 PRO A N 1
ATOM 766 C CA . PRO A 1 100 ? -6.898 -10.799 41.448 1.00 68.19 100 PRO A CA 1
ATOM 767 C C . PRO A 1 100 ? -5.542 -10.193 41.791 1.00 68.19 100 PRO A C 1
ATOM 769 O O . PRO A 1 100 ? -4.501 -10.827 41.623 1.00 68.19 100 PRO A O 1
ATOM 772 N N . ARG A 1 101 ? -5.553 -8.919 42.194 1.00 61.22 101 ARG A N 1
ATOM 773 C CA . ARG A 1 101 ? -4.367 -8.238 42.703 1.00 61.22 101 ARG A CA 1
ATOM 774 C C . ARG A 1 101 ? -3.939 -8.989 43.958 1.00 61.22 101 ARG A C 1
ATOM 776 O O . ARG A 1 101 ? -4.413 -8.681 45.047 1.00 61.22 101 ARG A O 1
ATOM 783 N N . SER A 1 102 ? -3.078 -9.986 43.799 1.00 57.72 102 SER A N 1
ATOM 784 C CA . SER A 1 102 ? -2.358 -10.593 44.904 1.00 57.72 102 SER A CA 1
ATOM 785 C C . SER A 1 102 ? -1.570 -9.472 45.565 1.00 57.72 102 SER A C 1
ATOM 787 O O . SER A 1 102 ? -0.601 -8.961 45.005 1.00 57.72 102 SER A O 1
ATOM 789 N N . GLY A 1 103 ? -2.046 -9.034 46.730 1.00 56.84 103 GLY A N 1
ATOM 790 C CA . GLY A 1 103 ? -1.308 -8.168 47.632 1.00 56.84 103 GLY A CA 1
ATOM 791 C C . GLY A 1 103 ? -0.064 -8.908 48.105 1.00 56.84 103 GLY A C 1
ATOM 792 O O . GLY A 1 103 ? -0.081 -9.560 49.141 1.00 56.84 103 GLY A O 1
ATOM 793 N N . GLY A 1 104 ? 0.996 -8.850 47.306 1.00 54.59 104 GLY A N 1
ATOM 794 C CA . GLY A 1 104 ? 2.328 -9.321 47.652 1.00 54.59 104 GLY A CA 1
ATOM 795 C C . GLY A 1 104 ? 3.130 -8.160 48.213 1.00 54.59 104 GLY A C 1
ATOM 796 O O . GLY A 1 104 ? 3.458 -7.220 47.494 1.00 54.59 104 GLY A O 1
ATOM 797 N N . LEU A 1 105 ? 3.384 -8.213 49.516 1.00 55.66 105 LEU A N 1
ATOM 798 C CA . LEU A 1 105 ? 4.161 -7.248 50.276 1.00 55.66 105 LEU A CA 1
ATOM 799 C C . LEU A 1 105 ? 5.546 -6.967 49.674 1.00 55.66 105 LEU A C 1
ATOM 801 O O . LEU A 1 105 ? 6.205 -7.832 49.103 1.00 55.66 105 LEU A O 1
ATOM 805 N N . ARG A 1 106 ? 5.997 -5.731 49.914 1.00 57.88 106 ARG A N 1
ATOM 806 C CA . ARG A 1 106 ? 7.397 -5.289 49.891 1.00 57.88 106 ARG A CA 1
ATOM 807 C C . ARG A 1 106 ? 8.342 -6.372 50.432 1.00 57.88 106 ARG A C 1
ATOM 809 O O . ARG A 1 106 ? 8.091 -6.867 51.529 1.00 57.88 106 ARG A O 1
ATOM 816 N N . SER A 1 107 ? 9.464 -6.613 49.748 1.00 45.50 107 SER A N 1
ATOM 817 C CA . SER A 1 107 ? 10.843 -6.455 50.267 1.00 45.50 107 SER A CA 1
ATOM 818 C C . SER A 1 107 ? 11.879 -6.964 49.250 1.00 45.50 107 SER A C 1
ATOM 820 O O . SER A 1 107 ? 11.869 -8.125 48.863 1.00 45.50 107 SER A O 1
ATOM 822 N N . SER A 1 108 ? 12.784 -6.075 48.842 1.00 44.91 108 SER A N 1
ATOM 823 C CA . SER A 1 108 ? 14.147 -6.381 48.358 1.00 44.91 108 SER A CA 1
ATOM 824 C C . SER A 1 108 ? 15.050 -6.567 49.608 1.00 44.91 108 SER A C 1
ATOM 826 O O . SER A 1 108 ? 14.660 -5.985 50.627 1.00 44.91 108 SER A O 1
ATOM 828 N N . PRO A 1 109 ? 16.214 -7.274 49.623 1.00 57.56 109 PRO A N 1
ATOM 829 C CA . PRO A 1 109 ? 17.141 -7.483 48.500 1.00 57.56 109 PRO A CA 1
ATOM 830 C C . PRO A 1 109 ? 17.873 -8.852 48.386 1.00 57.56 109 PRO A C 1
ATOM 832 O O . PRO A 1 109 ? 17.870 -9.683 49.283 1.00 57.56 109 PRO A O 1
ATOM 835 N N . ALA A 1 110 ? 18.533 -9.012 47.231 1.00 54.81 110 ALA A N 1
ATOM 836 C CA . ALA A 1 110 ? 19.808 -9.690 46.933 1.00 54.81 110 ALA A CA 1
ATOM 837 C C . ALA A 1 110 ? 20.237 -10.984 47.672 1.00 54.81 110 ALA A C 1
ATOM 839 O O . ALA A 1 110 ? 20.670 -10.944 48.821 1.00 54.81 110 ALA A O 1
ATOM 840 N N . SER A 1 111 ? 20.353 -12.087 46.914 1.00 38.97 111 SER A N 1
ATOM 841 C CA . SER A 1 111 ? 21.537 -12.977 46.887 1.00 38.97 111 SER A CA 1
ATOM 842 C C . SER A 1 111 ? 21.456 -13.980 45.726 1.00 38.97 111 SER A C 1
ATOM 844 O O . SER A 1 111 ? 20.392 -14.517 45.431 1.00 38.97 111 SER A O 1
ATOM 846 N N . ALA A 1 112 ? 22.587 -14.195 45.052 1.00 49.69 112 ALA A N 1
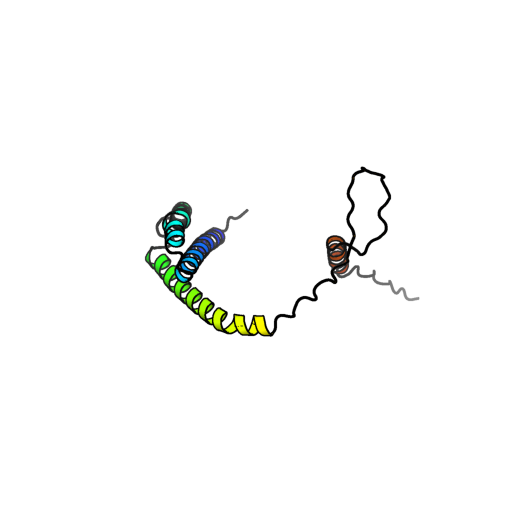ATOM 847 C CA . ALA A 1 112 ? 22.785 -15.158 43.963 1.00 49.69 112 ALA A CA 1
ATOM 848 C C . ALA A 1 112 ? 23.221 -16.549 44.504 1.00 49.69 112 ALA A C 1
ATOM 850 O O . ALA A 1 112 ? 23.279 -16.738 45.717 1.00 49.69 112 ALA A O 1
ATOM 851 N N . PRO A 1 113 ? 23.507 -17.545 43.644 1.00 49.97 113 PRO A N 1
ATOM 852 C CA . PRO A 1 113 ? 22.586 -18.604 43.263 1.00 49.97 113 PRO A CA 1
ATOM 853 C C . PRO A 1 113 ? 22.892 -19.930 43.980 1.00 49.97 113 PRO A C 1
ATOM 855 O O . PRO A 1 113 ? 24.028 -20.399 43.998 1.00 49.97 113 PRO A O 1
ATOM 858 N N . VAL A 1 114 ? 21.854 -20.593 44.492 1.00 47.28 114 VAL A N 1
ATOM 859 C CA . VAL A 1 114 ? 21.916 -22.016 44.846 1.00 47.28 114 VAL A CA 1
ATOM 860 C C . VAL A 1 114 ? 21.287 -22.787 43.693 1.00 47.28 114 VAL A C 1
ATOM 862 O O . VAL A 1 114 ? 20.114 -22.595 43.377 1.00 47.28 114 VAL A O 1
ATOM 865 N N . ALA A 1 115 ? 22.081 -23.636 43.043 1.00 54.09 115 ALA A N 1
ATOM 866 C CA . ALA A 1 115 ? 21.602 -24.593 42.060 1.00 54.09 115 ALA A CA 1
ATOM 867 C C . ALA A 1 115 ? 20.697 -25.615 42.765 1.00 54.09 115 ALA A C 1
ATOM 869 O O . ALA A 1 115 ? 21.170 -26.563 43.390 1.00 54.09 115 ALA A O 1
ATOM 870 N N . VAL A 1 116 ? 19.390 -25.386 42.686 1.00 55.16 116 VAL A N 1
ATOM 871 C CA . VAL A 1 116 ? 18.352 -26.336 43.080 1.00 55.16 116 VAL A CA 1
ATOM 872 C C . VAL A 1 116 ? 17.696 -26.822 41.797 1.00 55.16 116 VAL A C 1
ATOM 874 O O . VAL A 1 116 ? 17.266 -26.020 40.969 1.00 55.16 116 VAL A O 1
ATOM 877 N N . ALA A 1 117 ? 17.674 -28.142 41.620 1.00 63.88 117 ALA A N 1
ATOM 878 C CA . ALA A 1 117 ? 16.988 -28.809 40.523 1.00 63.88 117 ALA A CA 1
ATOM 879 C C . ALA A 1 117 ? 15.541 -28.292 40.392 1.00 63.88 117 ALA A C 1
ATOM 881 O O . ALA A 1 117 ? 14.866 -28.135 41.415 1.00 63.88 117 ALA A O 1
ATOM 882 N N . PRO A 1 118 ? 15.051 -28.009 39.171 1.00 58.50 118 PRO A N 1
ATOM 883 C CA . PRO A 1 118 ? 13.732 -27.422 39.009 1.00 58.50 118 PRO A CA 1
ATOM 884 C C . PRO A 1 118 ? 12.646 -28.415 39.461 1.00 58.50 118 PRO A C 1
ATOM 886 O O . PRO A 1 118 ? 12.641 -29.562 39.004 1.00 58.50 118 PRO A O 1
ATOM 889 N N . PRO A 1 119 ? 11.709 -28.006 40.337 1.00 57.41 119 PRO A N 1
ATOM 890 C CA . PRO A 1 119 ? 10.473 -28.747 40.537 1.00 57.41 119 PRO A CA 1
ATOM 891 C C . PRO A 1 119 ? 9.662 -28.711 39.238 1.00 57.41 119 PRO A C 1
ATOM 893 O O . PRO A 1 119 ? 9.592 -27.676 38.575 1.00 57.41 119 PRO A O 1
ATOM 896 N N . ALA A 1 120 ? 9.064 -29.847 38.879 1.00 64.25 120 ALA A N 1
ATOM 897 C CA . ALA A 1 120 ? 8.207 -30.002 37.709 1.00 64.25 120 ALA A CA 1
ATOM 898 C C . ALA A 1 120 ? 7.006 -29.040 37.787 1.00 64.25 120 ALA A C 1
ATOM 900 O O . ALA A 1 120 ? 5.990 -29.334 38.416 1.00 64.25 120 ALA A O 1
ATOM 901 N N . GLY A 1 121 ? 7.158 -27.859 37.189 1.00 66.12 121 GLY A N 1
ATOM 902 C CA . GLY A 1 121 ? 6.064 -26.939 36.913 1.00 66.12 121 GLY A CA 1
ATOM 903 C C . GLY A 1 121 ? 5.179 -27.461 35.776 1.00 66.12 121 GLY A C 1
ATOM 904 O O . GLY A 1 121 ? 5.556 -28.414 35.088 1.00 66.12 121 GLY A O 1
ATOM 905 N N . PRO A 1 122 ? 3.996 -26.857 35.569 1.00 69.62 122 PRO A N 1
ATOM 906 C CA . PRO A 1 122 ? 3.189 -27.143 34.390 1.00 69.62 122 PRO A CA 1
ATOM 907 C C . PRO A 1 122 ? 4.027 -26.905 33.121 1.00 69.62 122 PRO A C 1
ATOM 909 O O . PRO A 1 122 ? 4.838 -25.973 33.113 1.00 69.62 122 PRO A O 1
ATOM 912 N N . PRO A 1 123 ? 3.864 -27.747 32.084 1.00 69.62 123 PRO A N 1
ATOM 913 C CA . PRO A 1 123 ? 4.701 -27.709 30.889 1.00 69.62 123 PRO A CA 1
ATOM 914 C C . PRO A 1 123 ? 4.700 -26.306 30.293 1.00 69.62 123 PRO A C 1
ATOM 916 O O . PRO A 1 123 ? 3.644 -25.675 30.164 1.00 69.62 123 PRO A O 1
ATOM 919 N N . ALA A 1 124 ? 5.887 -25.808 29.956 1.00 78.69 124 ALA A N 1
ATOM 920 C CA . ALA A 1 124 ? 5.993 -24.528 29.290 1.00 78.69 124 ALA A CA 1
ATOM 921 C C . ALA A 1 124 ? 5.375 -24.644 27.887 1.00 78.69 124 ALA A C 1
ATOM 923 O O . ALA A 1 124 ? 5.284 -25.727 27.308 1.00 78.69 124 ALA A O 1
ATOM 924 N N . ILE A 1 125 ? 4.950 -23.513 27.318 1.00 71.38 125 ILE A N 1
ATOM 925 C CA . ILE A 1 125 ? 4.357 -23.455 25.970 1.00 71.38 125 ILE A CA 1
ATOM 926 C C . ILE A 1 125 ? 5.212 -24.204 24.916 1.00 71.38 125 ILE A C 1
ATOM 928 O O . ILE A 1 125 ? 4.620 -24.920 24.110 1.00 71.38 125 ILE A O 1
ATOM 932 N N . PRO A 1 126 ? 6.563 -24.134 24.929 1.00 78.00 126 PRO A N 1
ATOM 933 C CA . PRO A 1 126 ? 7.397 -24.915 24.011 1.00 78.00 126 PRO A CA 1
ATOM 934 C C . PRO A 1 126 ? 7.239 -26.434 24.173 1.00 78.00 126 PRO A C 1
ATOM 936 O O . PRO A 1 126 ? 7.107 -27.138 23.176 1.00 78.00 126 PRO A O 1
ATOM 939 N N . ASP A 1 127 ? 7.158 -26.932 25.410 1.00 77.69 127 ASP A N 1
ATOM 940 C CA . ASP A 1 127 ? 7.019 -28.367 25.702 1.00 77.69 127 ASP A CA 1
ATOM 941 C C . ASP A 1 127 ? 5.681 -28.921 25.181 1.00 77.69 127 ASP A C 1
ATOM 943 O O . ASP A 1 127 ? 5.580 -30.067 24.739 1.00 77.69 127 ASP A O 1
ATOM 947 N N . LEU A 1 128 ? 4.639 -28.087 25.215 1.00 79.19 128 LEU A N 1
ATOM 948 C CA . LEU A 1 128 ? 3.297 -28.415 24.735 1.00 79.19 128 LEU A CA 1
ATOM 949 C C . LEU A 1 128 ? 3.251 -28.506 23.202 1.00 79.19 128 LEU A C 1
ATOM 951 O O . LEU A 1 128 ? 2.613 -29.407 22.655 1.00 79.19 128 LEU A O 1
ATOM 955 N N . LEU A 1 129 ? 3.967 -27.614 22.513 1.00 81.31 129 LEU A N 1
ATOM 956 C CA . LEU A 1 129 ? 4.087 -27.628 21.053 1.00 81.31 129 LEU A CA 1
ATOM 957 C C . LEU A 1 129 ? 4.895 -28.835 20.564 1.00 81.31 129 LEU A C 1
ATOM 959 O O . LEU A 1 129 ? 4.476 -29.504 19.618 1.00 81.31 129 LEU A O 1
ATOM 963 N N . ASP A 1 130 ? 5.991 -29.171 21.246 1.00 81.31 130 ASP A N 1
ATOM 964 C CA . ASP A 1 130 ? 6.791 -30.358 20.932 1.00 81.31 130 ASP A CA 1
ATOM 965 C C . ASP A 1 130 ? 5.996 -31.655 21.142 1.00 81.31 130 ASP A C 1
ATOM 967 O O . ASP A 1 130 ? 6.078 -32.577 20.325 1.00 81.31 130 ASP A O 1
ATOM 971 N N . ALA A 1 131 ? 5.163 -31.721 22.186 1.00 79.44 131 ALA A N 1
ATOM 972 C CA . ALA A 1 131 ? 4.278 -32.859 22.421 1.00 79.44 131 ALA A CA 1
ATOM 973 C C . ALA A 1 131 ? 3.202 -33.007 21.328 1.00 79.44 131 ALA A C 1
ATOM 975 O O . ALA A 1 131 ? 2.931 -34.126 20.885 1.00 79.44 131 ALA A O 1
ATOM 976 N N . MET A 1 132 ? 2.619 -31.901 20.853 1.00 82.25 132 MET A N 1
ATOM 977 C CA . MET A 1 132 ? 1.644 -31.919 19.754 1.00 82.25 132 MET A CA 1
ATOM 978 C C . MET A 1 132 ? 2.285 -32.350 18.427 1.00 82.25 132 MET A C 1
ATOM 980 O O . MET A 1 132 ? 1.739 -33.208 17.733 1.00 82.25 132 MET A O 1
ATOM 984 N N . LEU A 1 133 ? 3.483 -31.847 18.117 1.00 81.44 133 LEU A N 1
ATOM 985 C CA . LEU A 1 133 ? 4.247 -32.247 16.928 1.00 81.44 133 LEU A CA 1
ATOM 986 C C . LEU A 1 133 ? 4.703 -33.712 16.989 1.00 81.44 133 LEU A C 1
ATOM 988 O O . LEU A 1 133 ? 4.747 -34.405 15.970 1.00 81.44 133 LEU A O 1
ATOM 992 N N . ALA A 1 134 ? 5.038 -34.215 18.180 1.00 78.31 134 ALA A N 1
ATOM 993 C CA . ALA A 1 134 ? 5.379 -35.619 18.379 1.00 78.31 134 ALA A CA 1
ATOM 994 C C . ALA A 1 134 ? 4.164 -36.545 18.198 1.00 78.31 134 ALA A C 1
ATOM 996 O O . ALA A 1 134 ? 4.319 -37.647 17.662 1.00 78.31 134 ALA A O 1
ATOM 997 N N . ALA A 1 135 ? 2.974 -36.096 18.609 1.00 72.25 135 ALA A N 1
ATOM 998 C CA . ALA A 1 135 ? 1.721 -36.837 18.480 1.00 72.25 135 ALA A CA 1
ATOM 999 C C . ALA A 1 135 ? 1.189 -36.891 17.035 1.00 72.25 135 ALA A C 1
ATOM 1001 O O . ALA A 1 135 ? 0.516 -37.854 16.673 1.00 72.25 135 ALA A O 1
ATOM 1002 N N . GLU A 1 136 ? 1.524 -35.913 16.189 1.00 68.69 136 GLU A N 1
ATOM 1003 C CA . GLU A 1 136 ? 1.053 -35.846 14.799 1.00 68.69 136 GLU A CA 1
ATOM 1004 C C . GLU A 1 136 ? 1.754 -36.803 13.825 1.00 68.69 136 GLU A C 1
ATOM 1006 O O . GLU A 1 136 ? 1.338 -36.886 12.672 1.00 68.69 136 GLU A O 1
ATOM 1011 N N . ARG A 1 137 ? 2.774 -37.573 14.237 1.00 60.38 137 ARG A N 1
ATOM 1012 C CA . ARG A 1 137 ? 3.375 -38.586 13.349 1.00 60.38 137 ARG A CA 1
ATOM 1013 C C . ARG A 1 137 ? 2.409 -39.762 13.141 1.00 60.38 137 ARG A C 1
ATOM 1015 O O . ARG A 1 137 ? 2.289 -40.608 14.033 1.00 60.38 137 ARG A O 1
ATOM 1022 N N . PRO A 1 138 ? 1.781 -39.919 11.961 1.00 53.38 138 PRO A N 1
ATOM 1023 C CA . PRO A 1 138 ? 0.876 -41.024 11.713 1.00 53.38 138 PRO A CA 1
ATOM 1024 C C . PRO A 1 138 ? 1.696 -42.266 11.349 1.00 53.38 138 PRO A C 1
ATOM 1026 O O . PRO A 1 138 ? 2.479 -42.262 10.401 1.00 53.38 138 PRO A O 1
ATOM 1029 N N . GLY A 1 139 ? 1.459 -43.364 12.065 1.00 58.84 139 GLY A N 1
ATOM 1030 C CA . GLY A 1 139 ? 1.613 -44.702 11.498 1.00 58.84 139 GLY A CA 1
ATOM 1031 C C . GLY A 1 139 ? 2.996 -45.345 11.595 1.00 58.84 139 GLY A C 1
ATOM 1032 O O . GLY A 1 139 ? 3.624 -45.641 10.580 1.00 58.84 139 GLY A O 1
ATOM 1033 N N . ARG A 1 140 ? 3.397 -45.769 12.800 1.00 52.19 140 ARG A N 1
ATOM 1034 C CA . ARG A 1 140 ? 4.206 -46.995 12.911 1.00 52.19 140 ARG A CA 1
ATOM 1035 C C . ARG A 1 140 ? 3.259 -48.190 12.758 1.00 52.19 140 ARG A C 1
ATOM 1037 O O . ARG A 1 140 ? 2.643 -48.646 13.715 1.00 52.19 140 ARG A O 1
ATOM 1044 N N . ARG A 1 141 ? 3.078 -48.630 11.511 1.00 54.56 141 ARG A N 1
ATOM 1045 C CA . ARG A 1 141 ? 2.281 -49.807 11.136 1.00 54.56 141 ARG A CA 1
ATOM 1046 C C . ARG A 1 141 ? 2.860 -51.049 11.844 1.00 54.56 141 ARG A C 1
ATOM 1048 O O . ARG A 1 141 ? 4.064 -51.278 11.708 1.00 54.56 141 ARG A O 1
ATOM 1055 N N . PRO A 1 142 ? 2.071 -51.842 12.590 1.00 62.81 142 PRO A N 1
ATOM 1056 C CA . PRO A 1 142 ? 2.551 -53.115 13.117 1.00 62.81 142 PRO A CA 1
ATOM 1057 C C . PRO A 1 142 ? 2.850 -54.084 11.956 1.00 62.81 142 PRO A C 1
ATOM 1059 O O . PRO A 1 142 ? 2.149 -54.044 10.937 1.00 62.81 142 PRO A O 1
ATOM 1062 N N . PRO A 1 143 ? 3.900 -54.920 12.062 1.00 66.06 143 PRO A N 1
ATOM 1063 C CA . PRO A 1 143 ? 4.262 -55.859 11.006 1.00 66.06 143 PRO A CA 1
ATOM 1064 C C . PRO A 1 143 ? 3.162 -56.919 10.817 1.00 66.06 143 PRO A C 1
ATOM 1066 O O . PRO A 1 143 ? 2.511 -57.305 11.791 1.00 66.06 143 PRO A O 1
ATOM 1069 N N . PRO A 1 144 ? 2.939 -57.397 9.579 1.00 56.81 144 PRO A N 1
ATOM 1070 C CA . PRO A 1 144 ? 1.916 -58.395 9.300 1.00 56.81 144 PRO A CA 1
ATOM 1071 C C . PRO A 1 144 ? 2.254 -59.722 9.990 1.00 56.81 144 PRO A C 1
ATOM 1073 O O . PRO A 1 144 ? 3.352 -60.257 9.832 1.00 56.81 144 PRO A O 1
ATOM 1076 N N . ALA A 1 145 ? 1.290 -60.249 10.747 1.00 58.56 145 ALA A N 1
ATOM 1077 C CA . ALA A 1 145 ? 1.357 -61.579 11.330 1.00 58.56 145 ALA A CA 1
ATOM 1078 C C . ALA A 1 145 ? 1.398 -62.629 10.211 1.00 58.56 145 ALA A C 1
ATOM 1080 O O . ALA A 1 145 ? 0.490 -62.717 9.383 1.00 58.56 145 ALA A O 1
ATOM 1081 N N . THR A 1 146 ? 2.463 -63.425 10.182 1.00 60.50 146 THR A N 1
ATOM 1082 C CA . THR A 1 146 ? 2.581 -64.601 9.326 1.00 60.50 146 THR A CA 1
ATOM 1083 C C . THR A 1 146 ? 1.668 -65.700 9.863 1.00 60.50 146 THR A C 1
ATOM 1085 O O . THR A 1 146 ? 2.001 -66.414 10.805 1.00 60.50 146 THR A O 1
ATOM 1088 N N . HIS A 1 147 ? 0.489 -65.828 9.258 1.00 54.88 147 HIS A N 1
ATOM 1089 C CA . HIS A 1 147 ? -0.383 -66.983 9.434 1.00 54.88 147 HIS A CA 1
ATOM 1090 C C . HIS A 1 147 ? 0.295 -68.187 8.757 1.00 54.88 147 HIS A C 1
ATOM 1092 O O . HIS A 1 147 ? 0.401 -68.233 7.533 1.00 54.88 147 HIS A O 1
ATOM 1098 N N . ARG A 1 148 ? 0.825 -69.127 9.548 1.00 63.56 148 ARG A N 1
ATOM 1099 C CA . ARG A 1 148 ? 1.351 -70.410 9.066 1.00 63.56 148 ARG A CA 1
ATOM 1100 C C . ARG A 1 148 ? 0.377 -71.498 9.500 1.00 63.56 148 ARG A C 1
ATOM 1102 O O . ARG A 1 148 ? 0.308 -71.827 10.678 1.00 63.56 148 ARG A O 1
ATOM 1109 N N . GLU A 1 149 ? -0.400 -71.982 8.539 1.00 60.56 149 GLU A N 1
ATOM 1110 C CA . GLU A 1 149 ? -1.267 -73.153 8.661 1.00 60.56 149 GLU A CA 1
ATOM 1111 C C . GLU A 1 149 ? -0.428 -74.430 8.816 1.00 60.56 149 GLU A C 1
ATOM 1113 O O . GLU A 1 149 ? 0.535 -74.628 8.067 1.00 60.56 149 GLU A O 1
ATOM 1118 N N . SER A 1 150 ? -0.799 -75.284 9.774 1.00 62.53 150 SER A N 1
ATOM 1119 C CA . SER A 1 150 ? -0.711 -76.758 9.755 1.00 62.53 150 SER A CA 1
ATOM 1120 C C . SER A 1 150 ? -1.498 -77.316 10.936 1.00 62.53 150 SER A C 1
ATOM 1122 O O . SER A 1 150 ? -1.250 -76.835 12.064 1.00 62.53 150 SER A O 1
#

Sequence (150 aa):
MLHNPSIELQSAAAGVARVVRQICLLREQGDTPQAAQLQENELADAVRDLRLAHGPAVLPDTELQAMFAAEERRVAEAVILSELLIPRLVENWPAEPRPPRSGGLRSSPASAPVAVAPPAGPPAIPDLLDAMLAAERPGRRPPPATHRES

Secondary structure (DSSP, 8-state):
----HHHHHHHHHHHHHHHHHHHHHHHHTT-HHHHHHHIIIIIHHHHHHHHHHH-TTSS-HHHHHHHHHHHHHHHHHHHHHHHHHHHHHHHHS-----------------------PPP-PSPPHHHHHHHHHHHT----PPPPP-----

Radius of gyration: 29.09 Å; chains: 1; bounding box: 43×92×69 Å

Foldseek 3Di:
DDDDVVVVLVVLVVQLLVLLLVLLLCVVVVVPVVSVVSCVPVNVVSLVVSCVVPNVPRCDVVNSVVSNVVSNVVNVVVVVVCVVVVVVCVVPPPPPPDPPPPPDDDDDDDDDDDDDDDDDDDDDPVRVVVVVVVVPDDDPDDDDDDDDDD